Protein AF-A0A958YBB1-F1 (afdb_monomer_lite)

Foldseek 3Di:
DDDDAAAAECVVVVPPDPVRSVVVCVVVVHLEYEDAQDPPPVSVVVNVVVVVVVCVVPVRYDYHHDHDDDDDDDDPVVVVVVVD

Sequence (84 aa):
MTRIKYLYPHWGSESLRLNDFFEVVNSNQFSGIEINIPEKETFKAQFHKELDLQRQKNTNFILVAQQVFGVVKETPQEYMQKVL

Structure (mmCIF, N/CA/C/O backbone):
data_AF-A0A958YBB1-F1
#
_entry.id   AF-A0A958YBB1-F1
#
loop_
_atom_site.group_PDB
_atom_site.id
_atom_site.type_symbol
_atom_site.label_atom_id
_atom_site.label_alt_id
_atom_site.label_comp_id
_atom_site.label_asym_id
_atom_site.label_entity_id
_atom_site.label_seq_id
_atom_site.pdbx_PDB_ins_code
_atom_site.Cartn_x
_atom_site.Cartn_y
_atom_site.Cartn_z
_atom_site.occupancy
_atom_site.B_iso_or_equiv
_atom_site.auth_seq_id
_atom_site.auth_comp_id
_atom_site.auth_asym_id
_atom_site.auth_atom_id
_atom_site.pdbx_PDB_model_num
ATOM 1 N N . MET A 1 1 ? 0.734 -10.019 25.911 1.00 59.34 1 MET A N 1
ATOM 2 C CA . MET A 1 1 ? 0.779 -10.976 24.783 1.00 59.34 1 MET A CA 1
ATOM 3 C C . MET A 1 1 ? 1.133 -10.212 23.521 1.00 59.34 1 MET A C 1
ATOM 5 O O . MET A 1 1 ? 0.504 -9.195 23.256 1.00 59.34 1 MET A O 1
ATOM 9 N N . THR A 1 2 ? 2.145 -10.654 22.778 1.00 82.25 2 THR A N 1
ATOM 10 C CA . THR A 1 2 ? 2.544 -10.027 21.509 1.00 82.25 2 THR A CA 1
ATOM 11 C C . THR A 1 2 ? 1.558 -10.446 20.421 1.00 82.25 2 THR A C 1
ATOM 13 O O . THR A 1 2 ? 1.390 -11.637 20.172 1.00 82.25 2 THR A O 1
ATOM 16 N N . ARG A 1 3 ? 0.868 -9.487 19.797 1.00 84.56 3 ARG A N 1
ATOM 17 C CA . ARG A 1 3 ? -0.061 -9.760 18.692 1.00 84.56 3 ARG A CA 1
ATOM 18 C C . ARG A 1 3 ? 0.723 -9.825 17.381 1.00 84.56 3 ARG A C 1
ATOM 20 O O . ARG A 1 3 ? 1.393 -8.855 17.032 1.00 84.56 3 ARG A O 1
ATOM 27 N N . ILE A 1 4 ? 0.622 -10.943 16.662 1.00 92.00 4 ILE A N 1
ATOM 28 C CA . ILE A 1 4 ? 1.176 -11.072 15.307 1.00 92.00 4 ILE A CA 1
ATOM 29 C C . ILE A 1 4 ? 0.390 -10.139 14.379 1.00 92.00 4 ILE A C 1
ATOM 31 O O . ILE A 1 4 ? -0.843 -10.130 14.401 1.00 92.00 4 ILE A O 1
ATOM 35 N N . LYS A 1 5 ? 1.108 -9.331 13.596 1.00 93.94 5 LYS A N 1
ATOM 36 C CA . LYS A 1 5 ? 0.525 -8.437 12.594 1.00 93.94 5 LYS A CA 1
ATOM 37 C C . LYS A 1 5 ? 0.541 -9.133 11.239 1.00 93.94 5 LYS A C 1
ATOM 39 O O . LYS A 1 5 ? 1.600 -9.553 10.787 1.00 93.94 5 LYS A O 1
ATOM 44 N N . TYR A 1 6 ?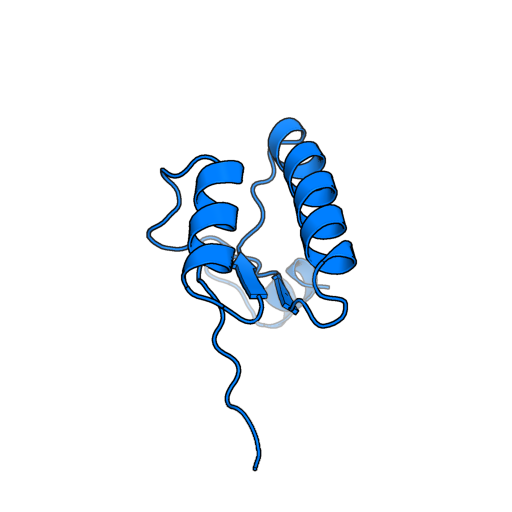 -0.620 -9.215 10.603 1.00 96.25 6 TYR A N 1
ATOM 45 C CA . TYR A 1 6 ? -0.767 -9.737 9.247 1.00 96.25 6 TYR A CA 1
ATOM 46 C C . TYR A 1 6 ? -0.994 -8.580 8.282 1.00 96.25 6 TYR A C 1
ATOM 48 O O . TYR A 1 6 ? -1.723 -7.641 8.614 1.00 96.25 6 TYR A O 1
ATOM 56 N N . LEU A 1 7 ? -0.377 -8.650 7.107 1.00 97.25 7 LEU A N 1
ATOM 57 C CA . LEU A 1 7 ? -0.542 -7.678 6.031 1.00 97.25 7 LEU A CA 1
ATOM 58 C C . LEU A 1 7 ? -1.271 -8.340 4.868 1.00 97.25 7 LEU A C 1
ATOM 60 O O . LEU A 1 7 ? -1.095 -9.536 4.637 1.00 97.25 7 LEU A O 1
ATOM 64 N N . TYR A 1 8 ? -2.085 -7.568 4.157 1.00 97.31 8 TYR A N 1
ATOM 65 C CA . TYR A 1 8 ? -2.748 -8.045 2.952 1.00 97.31 8 TYR A CA 1
ATOM 66 C C . TYR A 1 8 ? -1.881 -7.740 1.719 1.00 97.31 8 TYR A C 1
ATOM 68 O O . TYR A 1 8 ? -1.588 -6.562 1.472 1.00 97.31 8 TYR A O 1
ATOM 76 N N . PRO A 1 9 ? -1.440 -8.759 0.960 1.00 95.69 9 PRO A N 1
ATOM 77 C CA . PRO A 1 9 ? -0.655 -8.545 -0.244 1.00 95.69 9 PRO A CA 1
ATOM 78 C C . PRO A 1 9 ? -1.537 -8.041 -1.388 1.00 95.69 9 PRO A C 1
ATOM 80 O O . PRO A 1 9 ? -2.646 -8.524 -1.605 1.00 95.69 9 PRO A O 1
ATOM 83 N N . HIS A 1 10 ? -1.016 -7.100 -2.170 1.00 93.75 10 HIS A N 1
ATOM 84 C CA . HIS A 1 10 ? -1.635 -6.704 -3.433 1.00 93.75 10 HIS A CA 1
ATOM 85 C C . HIS A 1 10 ? -1.519 -7.800 -4.507 1.00 93.75 10 HIS A C 1
ATOM 87 O O . HIS A 1 10 ? -2.355 -7.854 -5.408 1.00 93.75 10 HIS A O 1
ATOM 93 N N . TRP A 1 11 ? -0.530 -8.698 -4.404 1.00 91.25 11 TRP A N 1
ATOM 94 C CA . TRP A 1 11 ? -0.402 -9.846 -5.309 1.00 91.25 11 TRP A CA 1
ATOM 95 C C . TRP A 1 11 ? -1.599 -10.787 -5.199 1.00 91.25 11 TRP A C 1
ATOM 97 O O . TRP A 1 11 ? -1.971 -11.211 -4.104 1.00 91.25 11 TRP A O 1
ATOM 107 N N . GLY A 1 12 ? -2.195 -11.117 -6.340 1.00 90.56 12 GLY A N 1
ATOM 108 C CA . GLY A 1 12 ? -3.454 -11.857 -6.425 1.00 90.56 12 GLY A CA 1
ATOM 109 C C . GLY A 1 12 ? -4.706 -10.991 -6.237 1.00 90.56 12 GLY A C 1
ATOM 110 O O . GLY A 1 12 ? -5.816 -11.515 -6.293 1.00 90.56 12 GLY A O 1
ATOM 111 N N . SER A 1 13 ? -4.547 -9.682 -6.021 1.00 92.88 13 SER A N 1
ATOM 112 C CA . SER A 1 13 ? -5.631 -8.697 -5.891 1.00 92.88 13 SER A CA 1
ATOM 113 C C . SER A 1 13 ? -5.560 -7.588 -6.940 1.00 92.88 13 SER A C 1
ATOM 115 O O . SER A 1 13 ? -6.282 -6.599 -6.837 1.00 92.88 13 SER A O 1
ATOM 117 N N . GLU A 1 14 ? -4.725 -7.733 -7.968 1.00 90.06 14 GLU A N 1
ATOM 118 C CA . GLU A 1 14 ? -4.446 -6.686 -8.958 1.00 90.06 14 GLU A CA 1
ATOM 119 C C . GLU A 1 14 ? -5.677 -6.310 -9.796 1.00 90.06 14 GLU A C 1
ATOM 121 O O . GLU A 1 14 ? -5.731 -5.229 -10.382 1.00 90.06 14 GLU A O 1
ATOM 126 N N . SER A 1 15 ? -6.676 -7.193 -9.862 1.00 91.38 15 SER A N 1
ATOM 127 C CA . SER A 1 15 ? -7.957 -6.927 -10.520 1.00 91.38 15 SER A CA 1
ATOM 128 C C . SER A 1 15 ? -8.924 -6.099 -9.670 1.00 91.38 15 SER A C 1
ATOM 130 O O . SER A 1 15 ? -9.940 -5.634 -10.193 1.00 91.38 15 SER A O 1
ATOM 132 N N . LEU A 1 16 ? -8.668 -5.948 -8.367 1.00 92.12 16 LEU A N 1
ATOM 133 C CA . LEU A 1 16 ? -9.525 -5.169 -7.482 1.00 92.12 16 LEU A CA 1
ATOM 134 C C . LEU A 1 16 ? -9.349 -3.678 -7.751 1.00 92.12 16 LEU A C 1
ATOM 136 O O . LEU A 1 16 ? -8.254 -3.178 -8.010 1.00 92.12 16 LEU A O 1
ATOM 140 N N . ARG A 1 17 ? -10.446 -2.931 -7.625 1.00 91.88 17 ARG A N 1
ATOM 141 C CA . ARG A 1 17 ? -10.338 -1.478 -7.509 1.00 91.88 17 ARG A CA 1
ATOM 142 C C . ARG A 1 17 ? -9.727 -1.159 -6.153 1.00 91.88 17 ARG A C 1
ATOM 144 O O . ARG A 1 17 ? -9.928 -1.883 -5.183 1.00 91.88 17 ARG A O 1
ATOM 151 N N . LEU A 1 18 ? -9.041 -0.027 -6.068 1.00 91.94 18 LEU A N 1
ATOM 152 C CA . LEU A 1 18 ? -8.349 0.384 -4.850 1.00 91.94 18 LEU A CA 1
ATOM 153 C C . LEU A 1 18 ? -9.261 0.415 -3.608 1.00 91.94 18 LEU A C 1
ATOM 155 O O . LEU A 1 18 ? -8.851 -0.006 -2.531 1.00 91.94 18 LEU A O 1
ATOM 159 N N . ASN A 1 19 ? -10.505 0.873 -3.763 1.00 92.88 19 ASN A N 1
ATOM 160 C CA . ASN A 1 19 ? -11.463 0.911 -2.658 1.00 92.88 19 ASN A CA 1
ATOM 161 C C . ASN A 1 19 ? -11.855 -0.503 -2.204 1.00 92.88 19 ASN A C 1
ATOM 163 O O . ASN A 1 19 ? -11.899 -0.758 -1.007 1.00 92.88 19 ASN A O 1
ATOM 167 N N . ASP A 1 20 ? -12.076 -1.422 -3.148 1.00 95.31 20 ASP A N 1
ATOM 168 C CA . ASP A 1 20 ? -12.410 -2.819 -2.847 1.00 95.31 20 ASP A CA 1
ATOM 169 C C . ASP A 1 20 ? -11.228 -3.516 -2.154 1.00 95.31 20 ASP A C 1
ATOM 171 O O . ASP A 1 20 ? -11.411 -4.276 -1.206 1.00 95.31 20 ASP A O 1
ATOM 175 N N . PHE A 1 21 ? -9.999 -3.197 -2.572 1.00 95.94 21 PHE A N 1
ATOM 176 C CA . PHE A 1 21 ? -8.777 -3.670 -1.926 1.00 95.94 21 PHE A CA 1
ATOM 177 C C . PHE A 1 21 ? -8.702 -3.232 -0.455 1.00 95.94 21 PHE A C 1
ATOM 179 O O . PHE A 1 21 ? -8.507 -4.068 0.427 1.00 95.94 21 PHE A O 1
ATOM 186 N N . PHE A 1 22 ? -8.912 -1.945 -0.158 1.00 95.81 22 PHE A N 1
ATOM 187 C CA . PHE A 1 22 ? -8.918 -1.460 1.227 1.00 95.81 22 PHE A CA 1
ATOM 188 C C . PHE A 1 22 ? -10.126 -1.941 2.038 1.00 95.81 22 PHE A C 1
ATOM 190 O O . PHE A 1 22 ? -10.013 -2.082 3.257 1.00 95.81 22 PHE A O 1
ATOM 197 N N . GLU A 1 23 ? -11.261 -2.225 1.402 1.00 96.12 23 GLU A N 1
ATOM 198 C CA . GLU A 1 23 ? -12.398 -2.840 2.087 1.00 96.12 23 GLU A CA 1
ATOM 199 C C . GLU A 1 23 ? -12.019 -4.232 2.599 1.00 96.12 23 GLU A C 1
ATOM 201 O O . GLU A 1 23 ? -12.165 -4.497 3.788 1.00 96.12 23 GLU A O 1
ATOM 206 N N . VAL A 1 24 ? -11.394 -5.075 1.766 1.00 97.25 24 VAL A N 1
ATOM 207 C CA . VAL A 1 24 ? -10.903 -6.401 2.188 1.00 97.25 24 VAL A CA 1
ATOM 208 C C . VAL A 1 24 ? -9.931 -6.296 3.365 1.00 97.25 24 VAL A C 1
ATOM 210 O O . VAL A 1 24 ? -10.055 -7.056 4.333 1.00 97.25 24 VAL A O 1
ATOM 213 N N . VAL A 1 25 ? -8.998 -5.339 3.315 1.00 96.94 25 VAL A N 1
ATOM 214 C CA . VAL A 1 25 ? -8.036 -5.062 4.398 1.00 96.94 25 VAL A CA 1
ATOM 215 C C . VAL A 1 25 ? -8.764 -4.785 5.715 1.00 96.94 25 VAL A C 1
ATOM 217 O O . VAL A 1 25 ? -8.421 -5.357 6.753 1.00 96.94 25 VAL A O 1
ATOM 220 N N . ASN A 1 26 ? -9.793 -3.938 5.663 1.00 95.62 26 ASN A N 1
ATOM 221 C CA . ASN A 1 26 ? -10.554 -3.505 6.828 1.00 95.62 26 ASN A CA 1
ATOM 222 C C . ASN A 1 26 ? -11.487 -4.597 7.362 1.00 95.62 26 ASN A C 1
ATOM 224 O O . ASN A 1 26 ? -11.457 -4.882 8.562 1.00 95.62 26 ASN A O 1
ATOM 228 N N . SER A 1 27 ? -12.272 -5.246 6.496 1.00 96.25 27 SER A N 1
ATOM 229 C CA . SER A 1 27 ? -13.233 -6.281 6.897 1.00 96.25 27 SER A CA 1
ATOM 230 C C . SER A 1 27 ? -12.548 -7.487 7.544 1.00 96.25 27 SER A C 1
ATOM 232 O O . SER A 1 27 ? -13.113 -8.106 8.440 1.00 96.25 27 SER A O 1
ATOM 234 N N . ASN A 1 28 ? -11.313 -7.796 7.134 1.00 96.00 28 ASN A N 1
ATOM 235 C CA . ASN A 1 28 ? -10.523 -8.904 7.683 1.00 96.00 28 ASN A CA 1
ATOM 236 C C . ASN A 1 28 ? -9.522 -8.468 8.766 1.00 96.00 28 ASN A C 1
ATOM 238 O O . ASN A 1 28 ? -8.731 -9.281 9.242 1.00 96.00 28 ASN A O 1
ATOM 242 N N . GLN A 1 29 ? -9.560 -7.197 9.184 1.00 94.44 29 GLN A N 1
ATOM 243 C CA . GLN A 1 29 ? -8.747 -6.659 10.279 1.00 94.44 29 GLN A CA 1
ATOM 244 C C . GLN A 1 29 ? -7.231 -6.843 10.085 1.00 94.44 29 GLN A C 1
ATOM 246 O O . GLN A 1 29 ? -6.484 -7.049 11.054 1.00 94.44 29 GLN A O 1
ATOM 251 N N . PHE A 1 30 ? -6.762 -6.746 8.839 1.00 97.00 30 PHE A N 1
ATOM 252 C CA . PHE A 1 30 ? -5.334 -6.728 8.547 1.00 97.00 30 PHE A CA 1
ATOM 253 C C . PHE A 1 30 ? -4.679 -5.488 9.170 1.00 97.00 30 PHE A C 1
ATOM 255 O O . PHE A 1 30 ? -5.277 -4.424 9.322 1.00 97.00 30 PHE A O 1
ATOM 262 N N . SER A 1 31 ? -3.413 -5.622 9.558 1.00 96.81 31 SER A N 1
ATOM 263 C CA . SER A 1 31 ? -2.643 -4.537 10.181 1.00 96.81 31 SER A CA 1
ATOM 264 C C . SER A 1 31 ? -2.095 -3.531 9.168 1.00 96.81 31 SER A C 1
ATOM 266 O O . SER A 1 31 ? -1.521 -2.516 9.564 1.00 96.81 31 SER A O 1
ATOM 268 N N . GLY A 1 32 ? -2.225 -3.824 7.878 1.00 97.81 32 GLY A N 1
ATOM 269 C CA . GLY A 1 32 ? -1.635 -3.048 6.807 1.00 97.81 32 GLY A CA 1
ATOM 270 C C . GLY A 1 32 ? -1.620 -3.805 5.487 1.00 97.81 32 GLY A C 1
ATOM 271 O O . GLY A 1 32 ? -2.261 -4.849 5.349 1.00 97.81 32 GLY A O 1
ATOM 272 N N . ILE A 1 33 ? -0.858 -3.275 4.539 1.00 97.44 33 ILE A N 1
ATOM 273 C CA . ILE A 1 33 ? -0.758 -3.789 3.172 1.00 97.44 33 ILE A CA 1
ATOM 274 C C . ILE A 1 33 ? 0.693 -3.937 2.730 1.00 97.44 33 ILE A C 1
ATOM 276 O O . ILE A 1 33 ? 1.590 -3.259 3.240 1.00 97.44 33 ILE A O 1
ATOM 280 N N . GLU A 1 34 ? 0.884 -4.789 1.734 1.00 96.75 34 GLU A N 1
ATOM 281 C CA . GLU A 1 34 ? 2.131 -4.967 1.000 1.00 96.75 34 GLU A CA 1
ATOM 282 C C . GLU A 1 34 ? 1.841 -4.768 -0.491 1.00 96.75 34 GLU A C 1
ATOM 284 O O . GLU A 1 34 ? 0.953 -5.427 -1.035 1.00 96.75 34 GLU A O 1
ATOM 289 N N . ILE A 1 35 ? 2.513 -3.819 -1.147 1.00 94.50 35 ILE A N 1
ATOM 290 C CA . ILE A 1 35 ? 2.173 -3.433 -2.525 1.00 94.50 35 ILE A CA 1
ATOM 291 C C . ILE A 1 35 ? 3.379 -2.901 -3.302 1.00 94.50 35 ILE A C 1
ATOM 293 O O . ILE A 1 35 ? 4.141 -2.075 -2.801 1.00 94.50 35 ILE A O 1
ATOM 297 N N . ASN A 1 36 ? 3.496 -3.323 -4.564 1.00 91.94 36 ASN A N 1
ATOM 298 C CA . ASN A 1 36 ? 4.272 -2.619 -5.583 1.00 91.94 36 ASN A CA 1
ATOM 299 C C . ASN A 1 36 ? 3.391 -1.534 -6.212 1.00 91.94 36 ASN A C 1
ATOM 301 O O . ASN A 1 36 ? 2.487 -1.855 -6.986 1.00 91.94 36 ASN A O 1
ATOM 305 N N . ILE A 1 37 ? 3.589 -0.276 -5.812 1.00 89.69 37 ILE A N 1
ATOM 306 C CA . ILE A 1 37 ? 2.687 0.827 -6.168 1.00 89.69 37 ILE A CA 1
ATOM 307 C C . ILE A 1 3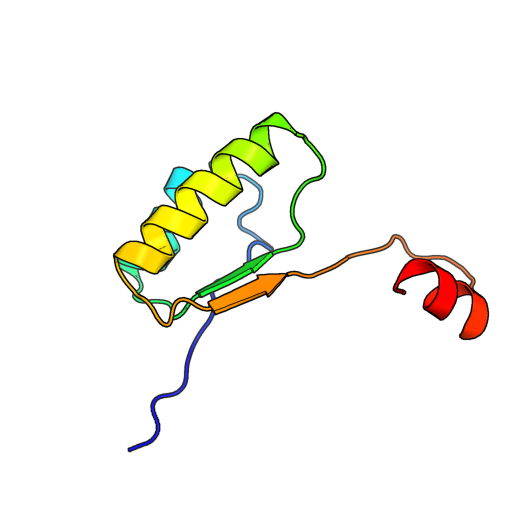7 ? 2.723 1.040 -7.692 1.00 89.69 37 ILE A C 1
ATOM 309 O O . ILE A 1 37 ? 3.779 1.358 -8.233 1.00 89.69 37 ILE A O 1
ATOM 313 N N . PRO A 1 38 ? 1.586 0.912 -8.402 1.00 85.81 38 PRO A N 1
ATOM 314 C CA . PRO A 1 38 ? 1.516 1.200 -9.827 1.00 85.81 38 PRO A CA 1
ATOM 315 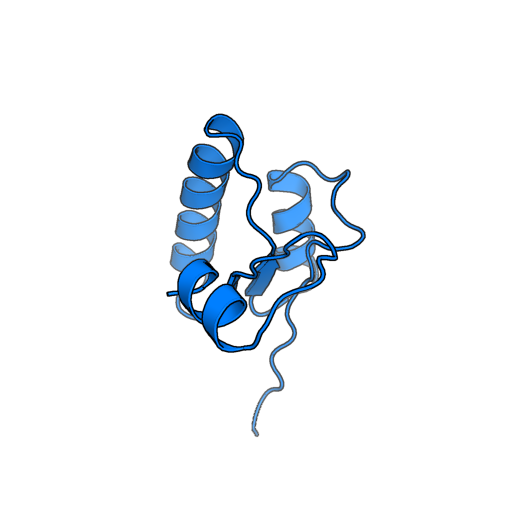C C . PRO A 1 38 ? 1.973 2.623 -10.170 1.00 85.81 38 PRO A C 1
ATOM 317 O O . PRO A 1 38 ? 1.531 3.599 -9.564 1.00 85.81 38 PRO A O 1
ATOM 320 N N . GLU A 1 39 ? 2.779 2.750 -11.225 1.00 83.88 39 GLU A N 1
ATOM 321 C CA . GLU A 1 39 ? 3.351 4.030 -11.671 1.00 83.88 39 GLU A CA 1
ATOM 322 C C . GLU A 1 39 ? 2.321 5.027 -12.234 1.00 83.88 39 GLU A C 1
ATOM 324 O O . GLU A 1 39 ? 2.621 6.200 -12.438 1.00 83.88 39 GLU A O 1
ATOM 329 N N . LYS A 1 40 ? 1.081 4.592 -12.487 1.00 87.56 40 LYS A N 1
ATOM 330 C CA . LYS A 1 40 ? 0.036 5.448 -13.055 1.00 87.56 40 LYS A CA 1
ATOM 331 C C . LYS A 1 40 ? -0.335 6.565 -12.073 1.00 87.56 40 LYS A C 1
ATOM 333 O O . LYS A 1 40 ? -0.946 6.301 -11.042 1.00 87.56 40 LYS A O 1
ATOM 338 N N . GLU A 1 41 ? -0.078 7.818 -12.441 1.00 85.06 41 GLU A N 1
ATOM 339 C CA . GLU A 1 41 ? -0.302 8.992 -11.575 1.00 85.06 41 GLU A CA 1
ATOM 340 C C . GLU A 1 41 ? -1.719 9.084 -10.987 1.00 85.06 41 GLU A C 1
ATOM 342 O O . GLU A 1 41 ? -1.896 9.371 -9.803 1.00 85.06 41 GLU A O 1
ATOM 347 N N . THR A 1 42 ? -2.749 8.746 -11.770 1.00 84.38 42 THR A N 1
ATOM 348 C CA . THR A 1 42 ? -4.134 8.727 -11.268 1.00 84.38 42 THR A CA 1
ATOM 349 C C . THR A 1 42 ? -4.336 7.700 -10.152 1.00 84.38 42 THR A C 1
ATOM 351 O O . THR A 1 42 ? -5.128 7.930 -9.244 1.00 84.38 42 THR A O 1
ATOM 354 N N . PHE A 1 43 ? -3.630 6.566 -10.217 1.00 87.38 43 PHE A N 1
ATOM 355 C CA . PHE A 1 43 ? -3.656 5.550 -9.170 1.00 87.38 43 PHE A CA 1
ATOM 356 C C . PHE A 1 43 ? -2.917 6.047 -7.929 1.00 87.38 43 PHE A C 1
ATOM 358 O O . PHE A 1 43 ? -3.469 5.959 -6.838 1.00 87.38 43 PHE A O 1
ATOM 365 N N . LYS A 1 44 ? -1.716 6.623 -8.085 1.00 90.00 44 LYS A N 1
ATOM 366 C CA . LYS A 1 44 ? -0.924 7.153 -6.961 1.00 90.00 44 LYS A CA 1
ATOM 367 C C . LYS A 1 44 ? -1.703 8.182 -6.148 1.00 90.00 44 LYS A C 1
ATOM 369 O O . LYS A 1 44 ? -1.780 8.063 -4.929 1.00 90.00 44 LYS A O 1
ATOM 374 N N . ALA A 1 45 ? -2.335 9.154 -6.808 1.00 91.12 45 ALA A N 1
ATOM 375 C CA . ALA A 1 45 ? -3.116 10.183 -6.123 1.00 91.12 45 ALA A CA 1
ATOM 376 C C . ALA A 1 45 ? -4.269 9.584 -5.297 1.00 91.12 45 ALA A C 1
ATOM 378 O O . ALA A 1 45 ? -4.478 9.963 -4.143 1.00 91.12 45 ALA A O 1
ATOM 379 N N . GLN A 1 46 ? -4.992 8.614 -5.865 1.00 92.50 46 GLN A N 1
ATOM 380 C CA . GLN A 1 46 ? -6.061 7.917 -5.151 1.00 92.50 46 GLN A CA 1
ATOM 381 C C . GLN A 1 46 ? -5.507 7.055 -4.006 1.00 92.50 46 GLN A C 1
ATOM 383 O O . GLN A 1 46 ? -6.063 7.062 -2.911 1.00 92.50 46 GLN A O 1
ATOM 388 N N . PHE A 1 47 ? -4.387 6.368 -4.233 1.00 94.62 47 PHE A N 1
ATOM 389 C CA . PHE A 1 47 ? -3.700 5.540 -3.245 1.00 94.62 47 PHE A CA 1
ATOM 390 C C . PHE A 1 47 ? -3.258 6.344 -2.027 1.00 94.62 47 PHE A C 1
ATOM 392 O O . PHE A 1 47 ? -3.546 5.940 -0.904 1.00 94.62 47 PHE A O 1
ATOM 399 N N . HIS A 1 48 ? -2.621 7.499 -2.229 1.00 93.88 48 HIS A N 1
ATOM 400 C CA . HIS A 1 48 ? -2.208 8.375 -1.133 1.00 93.88 48 HIS A CA 1
ATOM 401 C C . HIS A 1 48 ? -3.399 8.834 -0.295 1.00 93.88 48 HIS A C 1
ATOM 403 O O . HIS A 1 48 ? -3.365 8.725 0.928 1.00 93.88 48 HIS A O 1
ATOM 409 N N . LYS A 1 49 ? -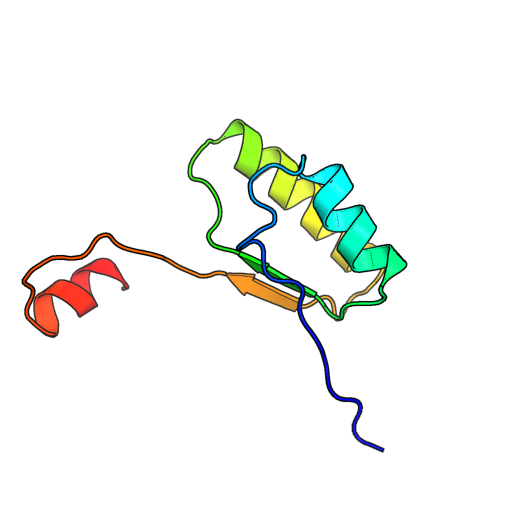4.484 9.260 -0.954 1.00 95.25 49 LYS A N 1
ATOM 410 C CA . LYS A 1 49 ? -5.711 9.663 -0.263 1.00 95.25 49 LYS A CA 1
ATOM 411 C C . LYS A 1 49 ? -6.281 8.528 0.592 1.00 95.25 49 LYS A C 1
ATOM 413 O O . LYS A 1 49 ? -6.629 8.754 1.748 1.00 95.25 49 LYS A O 1
ATOM 418 N N . GLU A 1 50 ? -6.376 7.318 0.046 1.00 95.38 50 GLU A N 1
ATOM 419 C CA . GLU A 1 50 ? -6.895 6.167 0.791 1.00 95.38 50 GLU A CA 1
ATOM 420 C C . GLU A 1 50 ? -5.963 5.743 1.932 1.00 95.38 50 GLU A C 1
ATOM 422 O O . GLU A 1 50 ? -6.434 5.444 3.029 1.00 95.38 50 GLU A O 1
ATOM 427 N N . LEU A 1 51 ? -4.645 5.773 1.721 1.00 96.06 51 LEU A N 1
ATOM 428 C CA . LEU A 1 51 ? -3.653 5.481 2.756 1.00 96.06 51 LEU A CA 1
ATOM 429 C C . LEU A 1 51 ? -3.766 6.450 3.941 1.00 96.06 51 LEU A C 1
ATOM 431 O O . LEU A 1 51 ? -3.708 6.016 5.095 1.00 96.06 51 LEU A O 1
ATOM 435 N N . ASP A 1 52 ? -3.956 7.742 3.671 1.00 96.31 52 ASP A N 1
ATOM 436 C CA . ASP A 1 52 ? -4.160 8.750 4.712 1.00 96.31 52 ASP A CA 1
ATOM 437 C C . ASP A 1 52 ? -5.445 8.479 5.500 1.00 96.31 52 ASP A C 1
ATOM 439 O O . ASP A 1 52 ? -5.434 8.527 6.732 1.00 96.31 52 ASP A O 1
ATOM 443 N N . LEU A 1 53 ? -6.533 8.102 4.821 1.00 96.12 53 LEU A N 1
ATOM 444 C CA . LEU A 1 53 ? -7.777 7.691 5.479 1.00 96.12 53 LEU A CA 1
ATOM 445 C C . LEU A 1 53 ? -7.578 6.448 6.358 1.00 96.12 53 LEU A C 1
ATOM 447 O O . LEU A 1 53 ? -8.092 6.408 7.479 1.00 96.12 53 LEU A O 1
ATOM 451 N N . GLN A 1 54 ? -6.808 5.451 5.905 1.00 96.12 54 GLN A N 1
ATOM 452 C CA . GLN A 1 54 ? -6.496 4.282 6.736 1.00 96.12 54 GLN A CA 1
ATOM 453 C C . GLN A 1 54 ? -5.683 4.670 7.975 1.00 96.12 54 GLN A C 1
ATOM 455 O O . GLN A 1 54 ? -5.966 4.181 9.068 1.00 96.12 54 GLN A O 1
ATOM 460 N N . ARG A 1 55 ? -4.716 5.585 7.841 1.00 96.69 55 ARG A N 1
ATOM 461 C CA . ARG A 1 55 ? -3.882 6.060 8.959 1.00 96.69 55 ARG A CA 1
ATOM 462 C C . ARG A 1 55 ? -4.634 6.952 9.946 1.00 96.69 55 ARG A C 1
ATOM 464 O O . ARG A 1 55 ? -4.312 6.936 11.131 1.00 96.69 55 ARG A O 1
ATOM 471 N N . GLN A 1 56 ? -5.657 7.676 9.495 1.00 96.25 56 GLN A N 1
ATOM 472 C CA . GLN A 1 56 ? -6.575 8.401 10.381 1.00 96.25 56 GLN A CA 1
ATOM 473 C C . GLN A 1 56 ? -7.427 7.443 11.223 1.00 96.25 56 GLN A C 1
ATOM 475 O O . GLN A 1 56 ? -7.640 7.691 12.408 1.00 96.25 56 GLN A O 1
ATOM 480 N N . LYS A 1 57 ? -7.891 6.333 10.633 1.00 93.62 57 LYS A N 1
ATOM 481 C CA . LYS A 1 57 ? -8.672 5.297 11.335 1.00 93.62 57 LYS A CA 1
ATOM 482 C C . LYS A 1 57 ? -7.804 4.419 12.241 1.00 93.62 57 LYS A C 1
ATOM 484 O O . LYS A 1 57 ? -8.243 4.000 13.309 1.00 93.62 57 LYS A O 1
ATOM 489 N N . ASN A 1 58 ? -6.581 4.127 11.811 1.00 93.06 58 ASN A N 1
ATOM 490 C CA . ASN A 1 58 ? -5.609 3.304 12.514 1.00 93.06 58 ASN A CA 1
ATOM 491 C C . ASN A 1 58 ? -4.212 3.917 12.360 1.00 93.06 58 ASN A C 1
ATOM 493 O O . ASN A 1 58 ? -3.515 3.674 11.376 1.00 93.06 58 ASN A O 1
ATOM 497 N N . THR A 1 59 ? -3.760 4.650 13.376 1.00 94.62 59 THR A N 1
ATOM 498 C CA . THR A 1 59 ? -2.446 5.319 13.376 1.00 94.62 59 THR A CA 1
ATOM 499 C C . THR A 1 59 ? -1.261 4.356 13.264 1.00 94.62 59 THR A C 1
ATOM 501 O O . THR A 1 59 ? -0.158 4.777 12.931 1.00 94.62 59 THR A O 1
ATOM 504 N N . ASN A 1 60 ? -1.484 3.058 13.491 1.00 95.06 60 ASN A N 1
ATOM 505 C CA . ASN A 1 60 ? -0.482 2.001 13.367 1.00 95.06 60 ASN A CA 1
ATOM 506 C C . ASN A 1 60 ? -0.594 1.207 12.054 1.00 95.06 60 ASN A C 1
ATOM 508 O O . ASN A 1 60 ? -0.014 0.121 11.964 1.00 95.06 60 ASN A O 1
ATOM 512 N N . PHE A 1 61 ? -1.356 1.698 11.069 1.00 97.38 61 PHE A N 1
ATOM 513 C CA . PHE A 1 61 ? -1.509 1.047 9.771 1.00 97.38 61 PHE A CA 1
ATOM 514 C C . PHE A 1 61 ? -0.161 0.928 9.050 1.00 97.38 61 PHE A C 1
ATOM 516 O O . PHE A 1 61 ? 0.536 1.922 8.818 1.00 97.38 61 PHE A O 1
ATOM 523 N N . ILE A 1 62 ? 0.202 -0.301 8.687 1.00 97.56 62 ILE A N 1
ATOM 524 C CA . ILE A 1 62 ? 1.492 -0.614 8.073 1.00 97.56 62 ILE A CA 1
ATOM 525 C C . ILE A 1 62 ? 1.383 -0.517 6.551 1.00 97.56 62 ILE A C 1
ATOM 527 O O . ILE A 1 62 ? 0.501 -1.108 5.935 1.00 97.56 62 ILE A O 1
ATOM 531 N N . LEU A 1 63 ? 2.328 0.191 5.941 1.00 96.88 63 LEU A N 1
ATOM 532 C CA . LEU A 1 63 ? 2.581 0.117 4.509 1.00 96.88 63 LEU A CA 1
ATOM 533 C C . LEU A 1 63 ? 3.953 -0.516 4.303 1.00 96.88 63 LEU A C 1
ATOM 535 O O . LEU A 1 63 ? 4.956 0.060 4.722 1.00 96.88 63 LEU A O 1
ATOM 539 N N . VAL A 1 64 ? 3.987 -1.664 3.635 1.00 96.56 64 VAL A N 1
ATOM 540 C CA . VAL A 1 64 ? 5.213 -2.233 3.076 1.00 96.56 64 VAL A CA 1
ATOM 541 C C . VAL A 1 64 ? 5.194 -1.962 1.577 1.00 96.56 64 VAL A C 1
ATOM 543 O O . VAL A 1 64 ? 4.518 -2.646 0.811 1.00 96.56 64 VAL A O 1
ATOM 546 N N . ALA A 1 65 ? 5.894 -0.907 1.168 1.00 93.19 65 ALA A N 1
ATOM 547 C CA . ALA A 1 65 ? 6.117 -0.638 -0.242 1.00 93.19 65 ALA A CA 1
ATOM 548 C C . ALA A 1 65 ? 7.171 -1.615 -0.769 1.00 93.19 65 ALA A C 1
ATOM 550 O O . ALA A 1 65 ? 8.218 -1.803 -0.146 1.00 93.19 65 ALA A O 1
ATOM 551 N N . GLN A 1 66 ? 6.885 -2.231 -1.906 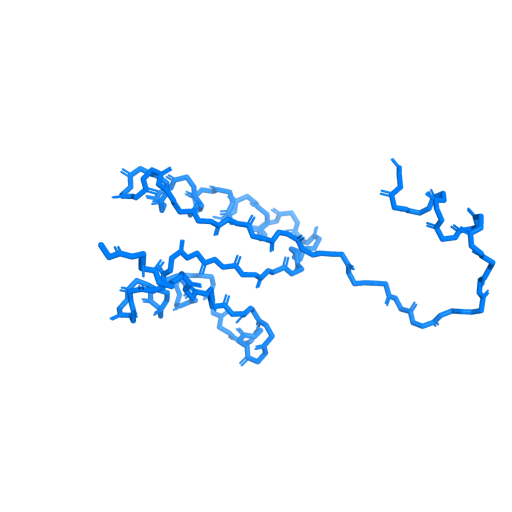1.00 89.12 66 GLN A N 1
ATOM 552 C CA . GLN A 1 66 ? 7.835 -3.068 -2.621 1.00 89.12 66 GLN A CA 1
ATOM 553 C C . GLN A 1 66 ? 8.158 -2.468 -3.976 1.00 89.12 66 GLN A C 1
ATOM 555 O O . GLN A 1 66 ? 7.353 -1.748 -4.557 1.00 89.12 66 GLN A O 1
ATOM 560 N N . GLN A 1 67 ? 9.337 -2.809 -4.476 1.00 86.38 67 GLN A N 1
ATOM 561 C CA . GLN A 1 67 ? 9.777 -2.474 -5.816 1.00 86.38 67 GLN A CA 1
ATOM 562 C C . GLN A 1 67 ? 10.108 -3.781 -6.525 1.00 86.38 67 GLN A C 1
ATOM 564 O O . GLN A 1 67 ? 10.962 -4.542 -6.074 1.00 86.38 67 GLN A O 1
ATOM 569 N N . VAL A 1 68 ? 9.384 -4.068 -7.606 1.00 82.50 68 VAL A N 1
ATOM 570 C CA . VAL A 1 68 ? 9.576 -5.289 -8.394 1.00 82.50 68 VAL A CA 1
ATOM 571 C C . VAL A 1 68 ? 10.171 -4.904 -9.738 1.00 82.50 68 VAL A C 1
ATOM 573 O O . VAL A 1 68 ? 9.510 -4.269 -10.558 1.00 82.50 68 VAL A O 1
ATOM 576 N N . PHE A 1 69 ? 11.421 -5.299 -9.964 1.00 85.19 69 PHE A N 1
ATOM 577 C CA . PHE A 1 69 ? 12.078 -5.149 -11.257 1.00 85.19 69 PHE A CA 1
ATOM 578 C C . PHE A 1 69 ? 11.879 -6.396 -12.118 1.00 85.19 69 PHE A C 1
ATOM 580 O O . PHE A 1 69 ? 11.671 -7.500 -11.614 1.00 85.19 69 PHE A O 1
ATOM 587 N N . GLY A 1 70 ? 11.969 -6.222 -13.436 1.00 87.19 70 GLY A N 1
ATOM 588 C CA . GLY A 1 70 ? 12.046 -7.353 -14.356 1.00 87.19 70 GLY A CA 1
ATOM 589 C C . GLY A 1 70 ? 13.333 -8.155 -14.152 1.00 87.19 70 GLY A C 1
ATOM 590 O O . GLY A 1 70 ? 14.347 -7.620 -13.705 1.00 87.19 70 GLY A O 1
ATOM 591 N N . VAL A 1 71 ? 13.302 -9.437 -14.520 1.00 89.44 71 VAL A N 1
ATOM 592 C CA . VAL A 1 71 ? 14.499 -10.287 -14.505 1.00 89.44 71 VAL A CA 1
ATOM 593 C C . VAL A 1 71 ? 15.512 -9.746 -15.510 1.00 89.44 71 VAL A C 1
ATOM 595 O O . VAL A 1 71 ? 15.222 -9.645 -16.703 1.00 89.44 71 VAL A O 1
ATOM 598 N N . VAL A 1 72 ? 16.712 -9.429 -15.033 1.00 92.75 72 VAL A N 1
ATOM 599 C CA . VAL A 1 72 ? 17.828 -8.950 -15.851 1.00 92.75 72 VAL A CA 1
ATOM 600 C C . VAL A 1 72 ? 19.131 -9.592 -15.386 1.00 92.75 72 VAL A C 1
ATOM 602 O O . VAL A 1 72 ? 19.259 -10.014 -14.238 1.00 92.75 72 VAL A O 1
ATOM 605 N N . LYS A 1 73 ? 20.118 -9.681 -16.282 1.00 95.88 73 LYS A N 1
ATOM 606 C CA . LYS A 1 73 ? 21.482 -10.050 -15.897 1.00 95.88 73 LYS A CA 1
ATOM 607 C C . LYS A 1 73 ? 22.182 -8.791 -15.398 1.00 95.88 73 LYS A C 1
ATOM 609 O O . LYS A 1 73 ? 22.505 -7.928 -16.206 1.00 95.88 73 LYS A O 1
ATOM 614 N N . GLU A 1 74 ? 22.399 -8.702 -14.095 1.00 95.69 74 GLU A N 1
ATOM 615 C CA . GLU A 1 74 ? 23.053 -7.561 -13.457 1.00 95.69 74 GLU A CA 1
ATOM 616 C C . GLU A 1 74 ? 24.052 -8.005 -12.385 1.00 95.69 74 GLU A C 1
ATOM 618 O O . GLU A 1 74 ? 23.964 -9.098 -11.821 1.00 95.69 74 GLU A O 1
ATOM 623 N N . THR A 1 75 ? 25.030 -7.149 -12.132 1.00 97.19 75 THR A N 1
ATOM 624 C CA . THR A 1 75 ? 25.966 -7.230 -11.013 1.00 97.19 75 THR A CA 1
ATOM 625 C C . THR A 1 75 ? 25.338 -6.635 -9.749 1.00 97.19 75 THR A C 1
ATOM 627 O O . THR A 1 75 ? 24.418 -5.817 -9.834 1.00 97.19 75 THR A O 1
ATOM 630 N N . PRO A 1 76 ? 25.861 -6.963 -8.553 1.00 95.50 76 PRO A N 1
ATOM 631 C CA . PRO A 1 76 ? 25.419 -6.322 -7.316 1.00 95.50 76 PRO A CA 1
ATOM 632 C C . PRO A 1 76 ? 25.502 -4.785 -7.350 1.00 95.50 76 PRO A C 1
ATOM 634 O O . PRO A 1 76 ? 24.650 -4.114 -6.775 1.00 95.50 76 PRO A O 1
ATOM 637 N N . GLN A 1 77 ? 26.502 -4.214 -8.033 1.00 96.75 77 GLN A N 1
ATOM 638 C CA . GLN A 1 77 ? 26.677 -2.765 -8.165 1.00 96.75 77 GLN A CA 1
ATOM 639 C C . GLN A 1 77 ? 25.591 -2.125 -9.036 1.00 96.75 77 GLN A C 1
ATOM 641 O O . GLN A 1 77 ? 25.056 -1.084 -8.664 1.00 96.75 77 GLN A O 1
ATOM 646 N N . GLU A 1 78 ? 25.247 -2.750 -10.164 1.00 95.00 78 GLU A N 1
ATOM 647 C CA . GLU A 1 78 ? 24.165 -2.285 -11.044 1.00 95.00 78 GLU A CA 1
ATOM 648 C C . GLU A 1 78 ? 22.807 -2.354 -10.340 1.00 95.00 78 GLU A C 1
ATOM 650 O O . GLU A 1 78 ? 22.022 -1.415 -10.446 1.00 95.00 78 GLU A O 1
ATOM 655 N N . TYR A 1 79 ? 22.554 -3.416 -9.567 1.00 93.00 79 TYR A N 1
ATOM 656 C CA . TYR A 1 79 ? 21.349 -3.510 -8.744 1.00 93.00 79 TYR A CA 1
ATOM 657 C C . TYR A 1 79 ? 21.301 -2.389 -7.701 1.00 93.00 79 TYR A C 1
ATOM 659 O O . TYR A 1 79 ? 20.293 -1.700 -7.568 1.00 93.00 79 TYR A O 1
ATOM 667 N N . MET A 1 80 ? 22.413 -2.155 -6.997 1.00 93.00 80 MET A N 1
ATOM 668 C CA . MET A 1 80 ? 22.500 -1.131 -5.956 1.00 93.00 80 MET A CA 1
ATOM 669 C C . MET A 1 80 ? 22.258 0.286 -6.498 1.00 93.00 80 MET A C 1
ATOM 671 O O . MET A 1 80 ? 21.624 1.083 -5.820 1.00 93.00 80 MET A O 1
ATOM 675 N N . GLN A 1 81 ? 22.680 0.586 -7.730 1.00 92.88 81 GLN A N 1
ATOM 676 C CA . GLN A 1 81 ? 22.382 1.863 -8.397 1.00 92.88 81 GLN A CA 1
ATOM 677 C C . GLN A 1 81 ? 20.905 2.041 -8.782 1.00 92.88 81 GLN A C 1
ATOM 679 O O . GLN A 1 81 ? 20.483 3.165 -9.028 1.00 92.88 81 GLN A O 1
ATOM 684 N N . LYS A 1 82 ? 20.127 0.958 -8.889 1.00 88.56 82 LYS A N 1
ATOM 685 C CA . LYS A 1 82 ? 18.696 1.022 -9.234 1.00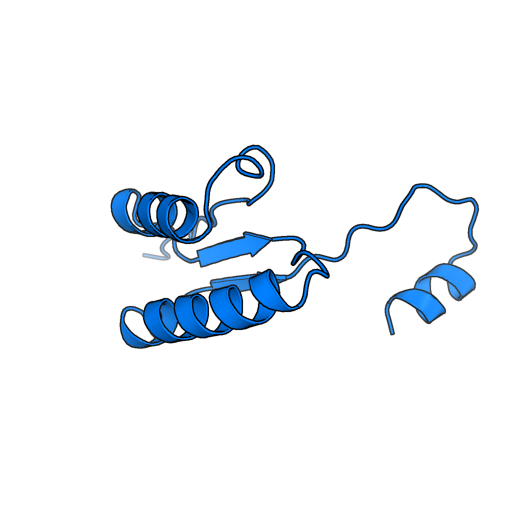 88.56 82 LYS A CA 1
ATOM 686 C C . LYS A 1 82 ? 17.792 1.209 -8.019 1.00 88.56 82 LYS A C 1
ATOM 688 O O . LYS A 1 82 ? 16.685 1.715 -8.176 1.00 88.56 82 LYS A O 1
ATOM 693 N N . VAL A 1 83 ? 18.220 0.726 -6.850 1.00 87.94 83 VAL A N 1
ATOM 694 C CA . VAL A 1 83 ? 17.423 0.747 -5.608 1.00 87.94 83 VAL A CA 1
ATOM 695 C C . VAL A 1 83 ? 17.760 1.900 -4.664 1.00 87.94 83 VAL A C 1
ATOM 697 O O . VAL A 1 83 ? 16.977 2.156 -3.751 1.00 87.94 83 VAL A O 1
ATOM 700 N N . LEU A 1 84 ? 18.916 2.549 -4.843 1.00 78.12 84 LEU A N 1
ATOM 701 C CA . LEU A 1 84 ? 19.354 3.728 -4.083 1.00 78.12 84 LEU A CA 1
ATOM 702 C C . LEU A 1 84 ? 19.056 5.015 -4.854 1.00 78.12 84 LEU A C 1
ATOM 704 O O . LEU A 1 84 ? 18.660 5.995 -4.186 1.00 78.12 84 LEU A O 1
#

pLDDT: mean 92.42, std 5.64, range [59.34, 97.81]

Radius of gyration: 15.19 Å; chains: 1; bounding box: 40×22×41 Å

Secondary structure (DSSP, 8-state):
-PPPP-EEESTT-TTS-HHHHHHHHHHTT-SEEEEE--S-HHHHHHHHHHHHHHHHH-TT-EEEEE--PPP----HHHHHHHH-